Protein AF-A0A6I2FNX9-F1 (afdb_monomer_lite)

Structure (mmCIF, N/CA/C/O backbone):
data_AF-A0A6I2FNX9-F1
#
_entry.id   AF-A0A6I2FNX9-F1
#
loop_
_atom_site.group_PDB
_atom_site.id
_atom_site.type_symbol
_atom_site.label_atom_id
_atom_site.label_alt_id
_atom_site.label_comp_id
_atom_site.label_asym_id
_atom_site.label_entity_id
_atom_site.label_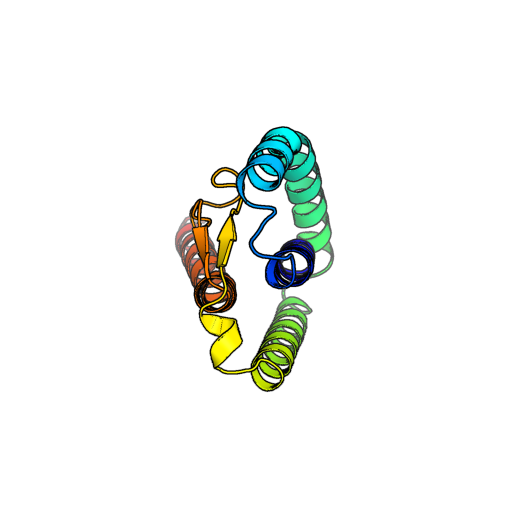seq_id
_atom_site.pdbx_PDB_ins_code
_atom_site.Cartn_x
_atom_site.Cartn_y
_atom_site.Cartn_z
_atom_site.occupancy
_atom_site.B_iso_or_equiv
_atom_site.auth_seq_id
_atom_site.auth_comp_id
_atom_site.auth_asym_id
_atom_site.auth_atom_id
_atom_site.pdbx_PDB_model_num
ATOM 1 N N . MET A 1 1 ? -5.581 3.331 7.811 1.00 46.69 1 MET A N 1
ATOM 2 C CA . MET A 1 1 ? -4.333 3.583 7.057 1.00 46.69 1 MET A CA 1
ATOM 3 C C . MET A 1 1 ? -4.319 2.606 5.899 1.00 46.69 1 MET A C 1
ATOM 5 O O . MET A 1 1 ? -4.564 1.453 6.183 1.00 46.69 1 MET A O 1
ATOM 9 N N . LEU A 1 2 ? -4.242 3.076 4.646 1.00 46.84 2 LEU A N 1
ATOM 10 C CA . LEU A 1 2 ? -4.139 2.282 3.393 1.00 46.84 2 LEU A CA 1
ATOM 11 C C . LEU A 1 2 ? -4.268 3.195 2.154 1.00 46.84 2 LEU A C 1
ATOM 13 O O . LEU A 1 2 ? -3.865 2.823 1.061 1.00 46.84 2 LEU A O 1
ATOM 17 N N . THR A 1 3 ? -4.823 4.404 2.302 1.00 43.31 3 THR A N 1
ATOM 18 C CA . THR A 1 3 ? -5.082 5.286 1.153 1.00 43.31 3 THR A CA 1
ATOM 19 C C . THR A 1 3 ? -3.814 5.844 0.480 1.00 43.31 3 THR A C 1
ATOM 21 O O . THR A 1 3 ? -3.796 5.835 -0.745 1.00 43.31 3 THR A O 1
ATOM 24 N N . PRO A 1 4 ? -2.740 6.253 1.196 1.00 46.16 4 PRO A N 1
ATOM 25 C CA . PRO A 1 4 ? -1.495 6.663 0.533 1.00 46.16 4 PRO A CA 1
ATOM 26 C C . PRO A 1 4 ? -0.781 5.471 -0.118 1.00 46.16 4 PRO A C 1
ATOM 28 O O . PRO A 1 4 ? -0.370 5.549 -1.270 1.00 46.16 4 PRO A O 1
ATOM 31 N N . GLY A 1 5 ? -0.719 4.334 0.588 1.00 50.69 5 GLY A N 1
ATOM 32 C CA . GLY A 1 5 ? -0.058 3.117 0.111 1.00 50.69 5 GLY A CA 1
ATOM 33 C C . GLY A 1 5 ? -0.684 2.554 -1.163 1.00 50.69 5 GLY A C 1
ATOM 34 O O . GLY A 1 5 ? 0.037 2.237 -2.093 1.00 50.69 5 GLY A O 1
ATOM 35 N N . LEU A 1 6 ? -2.017 2.502 -1.266 1.00 53.34 6 LEU A N 1
ATOM 36 C CA . LEU A 1 6 ? -2.695 2.002 -2.471 1.00 53.34 6 LEU A CA 1
ATOM 37 C C . LEU A 1 6 ? -2.504 2.896 -3.701 1.00 53.34 6 LEU A C 1
ATOM 39 O O . LEU A 1 6 ? -2.441 2.390 -4.820 1.00 53.34 6 LEU A O 1
ATOM 43 N N . ILE A 1 7 ? -2.427 4.214 -3.497 1.00 55.91 7 ILE A N 1
ATOM 44 C CA . ILE A 1 7 ? -2.135 5.164 -4.575 1.00 55.91 7 ILE A CA 1
ATOM 45 C C . ILE A 1 7 ? -0.698 4.956 -5.056 1.00 55.91 7 ILE A C 1
ATOM 47 O O . ILE A 1 7 ? -0.477 4.874 -6.260 1.00 55.91 7 ILE A O 1
ATOM 51 N N . LEU A 1 8 ? 0.249 4.763 -4.133 1.00 58.03 8 LEU A N 1
ATOM 52 C CA . LEU A 1 8 ? 1.631 4.410 -4.462 1.00 58.03 8 LEU A CA 1
ATOM 53 C C . LEU A 1 8 ? 1.703 3.047 -5.167 1.00 58.03 8 LEU A C 1
ATOM 55 O O . LEU A 1 8 ? 2.345 2.954 -6.202 1.00 58.03 8 LEU A O 1
ATOM 59 N N . LEU A 1 9 ? 0.979 2.020 -4.703 1.00 56.62 9 LEU A N 1
ATOM 60 C CA . LEU A 1 9 ? 0.893 0.711 -5.368 1.00 56.62 9 LEU A CA 1
ATOM 61 C C . LEU A 1 9 ? 0.416 0.825 -6.821 1.00 56.62 9 LEU A C 1
ATOM 63 O O . LEU A 1 9 ? 0.992 0.185 -7.692 1.00 56.62 9 LEU A O 1
ATOM 67 N N . ARG A 1 10 ? -0.621 1.628 -7.088 1.00 58.91 10 ARG A N 1
ATOM 68 C CA . ARG A 1 10 ? -1.158 1.812 -8.447 1.00 58.91 10 ARG A CA 1
ATOM 69 C C . ARG A 1 10 ? -0.262 2.672 -9.328 1.00 58.91 10 ARG A C 1
ATOM 71 O O . ARG A 1 10 ? -0.067 2.336 -10.487 1.00 58.91 10 ARG A O 1
ATOM 78 N N . LEU A 1 11 ? 0.289 3.761 -8.793 1.00 59.06 11 LEU A N 1
ATOM 79 C CA . LEU A 1 11 ? 1.214 4.622 -9.535 1.00 59.06 11 LEU A CA 1
ATOM 80 C C . LEU A 1 11 ? 2.491 3.867 -9.906 1.00 59.06 11 LEU A C 1
ATOM 82 O O . LEU A 1 11 ? 2.977 3.992 -11.022 1.00 59.06 11 LEU A O 1
ATOM 86 N N . PHE A 1 12 ? 3.008 3.055 -8.987 1.00 57.12 12 PHE A N 1
ATOM 87 C CA . PHE A 1 12 ? 4.256 2.325 -9.167 1.00 57.12 12 PHE A CA 1
ATOM 88 C C . PHE A 1 12 ? 4.088 0.976 -9.877 1.00 57.12 12 PHE A C 1
ATOM 90 O O . PHE A 1 12 ? 4.984 0.572 -10.609 1.00 57.12 12 PHE A O 1
ATOM 97 N N . GLY A 1 13 ? 2.939 0.306 -9.741 1.00 55.53 13 GLY A N 1
ATOM 98 C CA . GLY A 1 13 ? 2.668 -0.980 -10.398 1.00 55.53 13 GLY A CA 1
ATOM 99 C C . GLY A 1 13 ? 2.553 -0.900 -11.926 1.00 55.53 13 GLY A C 1
ATOM 100 O O . GLY A 1 13 ? 2.710 -1.912 -12.603 1.00 55.53 13 GLY A O 1
ATOM 101 N N . HIS A 1 14 ? 2.328 0.297 -12.481 1.00 56.81 14 HIS A N 1
ATOM 102 C CA . HIS A 1 14 ? 2.187 0.509 -13.926 1.00 56.81 14 HIS A CA 1
ATOM 103 C C . HIS A 1 14 ? 3.365 1.249 -14.582 1.00 56.81 14 HIS A C 1
ATOM 105 O O . HIS A 1 14 ? 3.344 1.449 -15.797 1.00 56.81 14 HIS A O 1
ATOM 111 N N . LEU A 1 15 ? 4.412 1.626 -13.839 1.00 56.09 15 LEU A N 1
ATOM 112 C CA . LEU A 1 15 ? 5.587 2.264 -14.442 1.00 56.09 15 LEU A CA 1
ATOM 113 C C . LEU A 1 15 ? 6.405 1.257 -15.278 1.00 56.09 15 LEU A C 1
ATOM 115 O O . LEU A 1 15 ? 6.522 0.085 -14.910 1.00 56.09 15 LEU A O 1
ATOM 119 N N . PRO A 1 16 ? 6.975 1.681 -16.422 1.00 54.84 16 PRO A N 1
ATOM 120 C CA . PRO A 1 16 ? 7.728 0.795 -17.302 1.00 54.84 16 PRO A CA 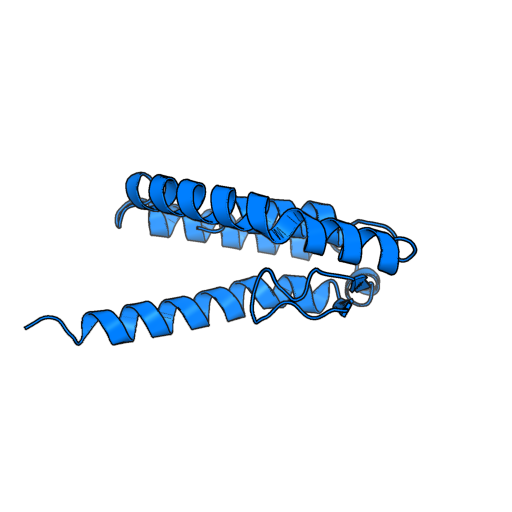1
ATOM 121 C C . PRO A 1 16 ? 9.019 0.285 -16.641 1.00 54.84 16 PRO A C 1
ATOM 123 O O . PRO A 1 16 ? 9.708 1.012 -15.922 1.00 54.84 16 PRO A O 1
ATOM 126 N N . ALA A 1 17 ? 9.381 -0.965 -16.952 1.00 54.25 17 ALA A N 1
ATOM 127 C CA . ALA A 1 17 ? 10.503 -1.711 -16.365 1.00 54.25 17 ALA A CA 1
ATOM 128 C C . ALA A 1 17 ? 11.889 -1.025 -16.494 1.00 54.25 17 ALA A C 1
ATOM 130 O O . ALA A 1 17 ? 12.834 -1.406 -15.806 1.00 54.25 17 ALA A O 1
ATOM 131 N N . GLY A 1 18 ? 12.014 0.009 -17.338 1.00 50.31 18 GLY A N 1
ATOM 132 C CA . GLY A 1 18 ? 13.247 0.770 -17.577 1.00 50.31 18 GLY A CA 1
ATOM 133 C C . GLY A 1 18 ? 13.575 1.862 -16.548 1.00 50.31 18 GLY A C 1
ATOM 134 O O . GLY A 1 18 ? 14.700 2.351 -16.531 1.00 50.31 18 GLY A O 1
ATOM 135 N N . ALA A 1 19 ? 12.658 2.228 -15.645 1.00 53.16 19 ALA A N 1
ATOM 136 C CA . ALA A 1 19 ? 12.887 3.307 -14.668 1.00 53.16 19 ALA A CA 1
ATOM 137 C C . ALA A 1 19 ? 13.706 2.876 -13.424 1.00 53.16 19 ALA A C 1
ATOM 139 O O . ALA A 1 19 ? 13.821 3.623 -12.455 1.00 53.16 19 ALA A O 1
ATOM 140 N N . GLY A 1 20 ? 14.277 1.666 -13.426 1.00 61.34 20 GLY A N 1
ATOM 141 C CA . GLY A 1 20 ? 14.680 0.929 -12.225 1.00 61.34 20 GLY A CA 1
ATOM 142 C C . GLY A 1 20 ? 15.605 1.654 -11.238 1.00 61.34 20 GLY A C 1
ATOM 143 O O . GLY A 1 20 ? 15.290 1.693 -10.059 1.00 61.34 20 GLY A O 1
ATOM 144 N N . ARG A 1 21 ? 16.740 2.234 -11.648 1.00 57.12 21 ARG A N 1
ATOM 145 C CA . ARG A 1 21 ? 17.728 2.758 -10.668 1.00 57.12 21 ARG A CA 1
ATOM 146 C C . ARG A 1 21 ? 17.532 4.223 -10.284 1.00 57.12 21 ARG A C 1
ATOM 148 O O . ARG A 1 21 ? 17.636 4.567 -9.110 1.00 57.12 21 ARG A O 1
ATOM 155 N N . ALA A 1 22 ? 17.243 5.084 -11.258 1.00 57.69 22 ALA A N 1
ATOM 156 C CA . ALA A 1 22 ? 17.021 6.506 -10.998 1.00 57.69 22 ALA A CA 1
ATOM 157 C C . ALA A 1 22 ? 15.759 6.722 -10.147 1.00 57.69 22 ALA A C 1
ATOM 159 O O . ALA A 1 22 ? 15.773 7.534 -9.224 1.00 57.69 22 ALA A O 1
ATOM 160 N N . ASN A 1 23 ? 14.708 5.930 -10.393 1.00 64.19 23 ASN A N 1
ATOM 161 C CA . ASN A 1 23 ? 13.468 6.002 -9.631 1.00 64.19 23 ASN A CA 1
ATOM 162 C C . ASN A 1 23 ? 13.662 5.551 -8.177 1.00 64.19 23 ASN A C 1
ATOM 164 O O . ASN A 1 23 ? 13.253 6.259 -7.267 1.00 64.19 23 ASN A O 1
ATOM 168 N N . SER A 1 24 ? 14.340 4.425 -7.918 1.00 66.38 24 SER A N 1
ATOM 169 C CA . SER A 1 24 ? 14.538 3.963 -6.535 1.00 66.38 24 SER A CA 1
ATOM 170 C C . SER A 1 24 ? 15.433 4.903 -5.721 1.00 66.38 24 SER A C 1
ATOM 172 O O . SER A 1 24 ? 15.150 5.145 -4.549 1.00 66.38 24 SER A O 1
ATOM 174 N N . SER A 1 25 ? 16.474 5.480 -6.333 1.00 70.56 25 SER A N 1
ATOM 175 C CA . SER A 1 25 ? 17.333 6.479 -5.684 1.00 70.56 25 SER A CA 1
ATOM 176 C C . SER A 1 25 ? 16.562 7.758 -5.349 1.00 70.56 25 SER A C 1
ATOM 178 O O . SER A 1 25 ? 16.611 8.227 -4.212 1.00 70.56 25 SER A O 1
ATOM 180 N N . LEU A 1 26 ? 15.772 8.275 -6.297 1.00 70.81 26 LEU A N 1
ATOM 181 C CA . LEU A 1 26 ? 14.916 9.443 -6.082 1.00 70.81 26 LEU A CA 1
ATOM 182 C C . LEU A 1 26 ? 13.876 9.190 -4.981 1.00 70.81 26 LEU A C 1
ATOM 184 O O . LEU A 1 26 ? 13.703 10.014 -4.083 1.00 70.81 26 LEU A O 1
ATOM 188 N N . LEU A 1 27 ? 13.231 8.022 -4.999 1.00 72.06 27 LEU A N 1
ATOM 189 C CA . LEU A 1 27 ? 12.262 7.631 -3.976 1.00 72.06 27 LEU A CA 1
ATOM 190 C C . LEU A 1 27 ? 12.926 7.505 -2.599 1.00 72.06 27 LEU A C 1
ATOM 192 O O . LEU A 1 27 ? 12.424 8.055 -1.618 1.00 72.06 27 LEU A O 1
ATOM 196 N N . ASN A 1 28 ? 14.111 6.897 -2.522 1.00 74.62 28 ASN A N 1
ATOM 197 C CA . ASN A 1 28 ? 14.896 6.855 -1.289 1.00 74.62 28 ASN A CA 1
ATOM 198 C C . ASN A 1 28 ? 15.317 8.259 -0.812 1.00 74.62 28 ASN A C 1
ATOM 200 O O . ASN A 1 28 ? 15.290 8.516 0.393 1.00 74.62 28 ASN A O 1
ATOM 204 N N . ALA A 1 29 ? 15.649 9.192 -1.707 1.00 79.12 29 ALA A N 1
ATOM 205 C CA . ALA A 1 29 ? 15.939 10.581 -1.335 1.00 79.12 29 ALA A CA 1
ATOM 206 C C . ALA A 1 29 ? 14.703 11.286 -0.745 1.00 79.12 29 ALA A C 1
ATOM 208 O O . ALA A 1 29 ? 14.819 12.091 0.180 1.00 79.12 29 ALA A O 1
ATOM 209 N N . SER A 1 30 ? 13.506 10.907 -1.196 1.00 75.25 30 SER A N 1
ATOM 210 C CA . SER A 1 30 ? 12.232 11.377 -0.643 1.00 75.25 30 SER A CA 1
ATOM 211 C C . SER A 1 30 ? 11.753 10.630 0.616 1.00 75.25 30 SER A C 1
ATOM 213 O O . 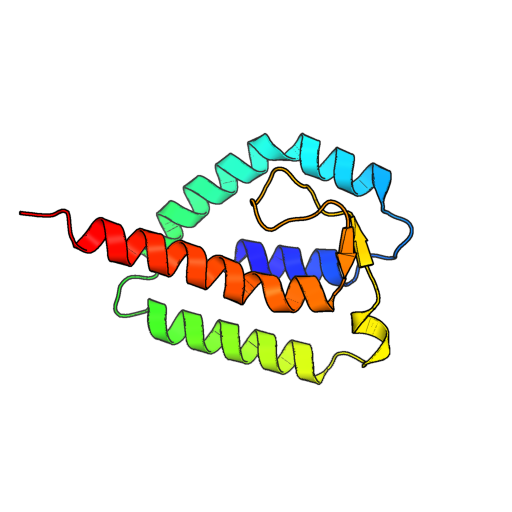SER A 1 30 ? 10.616 10.821 1.037 1.00 75.25 30 SER A O 1
ATOM 215 N N . THR A 1 31 ? 12.607 9.839 1.281 1.00 79.88 31 THR A N 1
ATOM 216 C CA . THR A 1 31 ? 12.231 9.136 2.529 1.00 79.88 31 THR A CA 1
ATOM 217 C C . THR A 1 31 ? 11.793 10.103 3.629 1.00 79.88 31 THR A C 1
ATOM 219 O O . THR A 1 31 ? 10.726 9.932 4.199 1.00 79.88 31 THR A O 1
ATOM 222 N N . ARG A 1 32 ? 12.547 11.181 3.886 1.00 80.94 32 ARG A N 1
ATOM 223 C CA . ARG A 1 32 ? 12.165 12.166 4.917 1.00 80.94 32 ARG A CA 1
ATOM 224 C C . ARG A 1 32 ? 10.798 12.819 4.669 1.00 80.94 32 ARG A C 1
ATOM 226 O O . ARG A 1 32 ? 9.986 12.833 5.593 1.00 80.94 32 ARG A O 1
ATOM 233 N N . PRO A 1 33 ? 10.502 13.367 3.473 1.00 80.56 33 PRO A N 1
ATOM 234 C CA . PRO A 1 33 ? 9.169 13.905 3.218 1.00 80.56 33 PRO A CA 1
ATOM 235 C C . PRO A 1 33 ? 8.087 12.818 3.252 1.00 80.56 33 PRO A C 1
ATOM 237 O O . PRO A 1 33 ? 6.988 13.086 3.738 1.00 80.56 33 PRO A O 1
ATOM 240 N N . PHE A 1 34 ? 8.391 11.591 2.814 1.00 78.38 34 PHE A N 1
ATOM 241 C CA . PHE A 1 34 ? 7.483 10.454 2.960 1.00 78.38 34 PHE A CA 1
ATOM 242 C C . PHE A 1 34 ? 7.150 10.175 4.431 1.00 78.38 34 PHE A C 1
ATOM 244 O O . PHE A 1 34 ? 5.971 10.088 4.760 1.00 78.38 34 PHE A O 1
ATOM 251 N N . ASP A 1 35 ? 8.141 10.119 5.324 1.00 81.38 35 ASP A N 1
ATOM 252 C CA . ASP A 1 35 ? 7.940 9.849 6.753 1.00 81.38 35 ASP A CA 1
ATOM 253 C C . ASP A 1 35 ? 7.029 10.894 7.405 1.00 81.38 35 ASP A C 1
ATOM 255 O O . ASP A 1 35 ? 6.110 10.551 8.151 1.00 81.38 35 ASP A O 1
ATOM 259 N N . VAL A 1 36 ? 7.227 12.174 7.070 1.00 82.31 36 VAL A N 1
ATOM 260 C CA . VAL A 1 36 ? 6.390 13.285 7.550 1.00 82.31 36 VAL A CA 1
ATOM 261 C C . VAL A 1 36 ? 4.943 13.111 7.089 1.00 82.31 36 VAL A C 1
ATOM 263 O O . VAL A 1 36 ? 4.018 13.130 7.907 1.00 82.31 36 VAL A O 1
ATOM 266 N N . LEU A 1 37 ? 4.727 12.905 5.787 1.00 78.75 37 LEU A N 1
ATOM 267 C CA . LEU A 1 37 ? 3.389 12.704 5.226 1.00 78.75 37 LEU A CA 1
ATOM 268 C C . LEU A 1 37 ? 2.723 11.446 5.789 1.00 78.75 37 LEU A C 1
ATOM 270 O O . LEU A 1 37 ? 1.534 11.467 6.116 1.00 78.75 37 LEU A O 1
ATOM 274 N N . ASN A 1 38 ? 3.484 10.365 5.940 1.00 79.00 38 ASN A N 1
ATOM 275 C CA . ASN A 1 38 ? 3.005 9.106 6.482 1.00 79.00 38 ASN A CA 1
ATOM 276 C C . ASN A 1 38 ? 2.604 9.256 7.955 1.00 79.00 38 ASN A C 1
ATOM 278 O O . ASN A 1 38 ? 1.536 8.785 8.347 1.00 79.00 38 ASN A O 1
ATOM 282 N N . PHE A 1 39 ? 3.391 9.978 8.755 1.00 81.88 39 PHE A N 1
ATOM 283 C CA . PHE A 1 39 ? 3.090 10.252 10.158 1.00 81.88 39 PHE A CA 1
ATOM 284 C C . PHE A 1 39 ? 1.821 11.096 10.319 1.00 81.88 39 PHE A C 1
ATOM 286 O O . PHE A 1 39 ? 0.860 10.665 10.966 1.00 81.88 39 PHE A O 1
ATOM 293 N N . TYR A 1 40 ? 1.770 12.281 9.702 1.00 84.88 40 TYR A N 1
ATOM 294 C CA . TYR A 1 40 ? 0.616 13.178 9.836 1.00 84.88 40 TYR A CA 1
ATOM 295 C C . TYR A 1 40 ? -0.643 12.592 9.195 1.00 84.88 40 TYR A C 1
ATOM 297 O O . TYR A 1 40 ? -1.727 12.665 9.782 1.00 84.88 40 TYR A O 1
ATOM 305 N N . GLY A 1 41 ? -0.504 11.952 8.032 1.00 79.19 41 GLY A N 1
ATOM 306 C CA . GLY A 1 41 ? -1.594 11.260 7.353 1.00 79.19 41 GLY A CA 1
ATOM 307 C C . GLY A 1 41 ? -2.161 10.123 8.199 1.00 79.19 41 GLY A C 1
ATOM 308 O O . GLY A 1 41 ? -3.380 9.996 8.321 1.00 79.19 41 GLY A O 1
ATOM 309 N N . SER A 1 42 ? -1.300 9.338 8.849 1.00 77.69 42 SER A N 1
ATOM 310 C CA . SER A 1 42 ? -1.722 8.277 9.768 1.00 77.69 42 SER A CA 1
ATOM 311 C C . SER A 1 42 ? -2.425 8.831 11.001 1.00 77.69 42 SER A C 1
ATOM 313 O O . SER A 1 42 ? -3.500 8.345 11.358 1.00 77.69 42 SER A O 1
ATOM 315 N N . ARG A 1 43 ? -1.887 9.897 11.604 1.00 84.44 43 ARG A N 1
ATOM 316 C CA . ARG A 1 43 ? -2.496 10.561 12.764 1.00 84.44 43 ARG A CA 1
ATOM 317 C C . ARG A 1 43 ? -3.886 11.107 12.440 1.00 84.44 43 ARG A C 1
ATOM 319 O O . ARG A 1 43 ? -4.821 10.907 13.212 1.00 84.44 43 ARG A O 1
ATOM 326 N N . LEU A 1 44 ? -4.052 11.759 11.289 1.00 84.56 44 LEU A N 1
ATOM 327 C CA . LEU A 1 44 ? -5.356 12.253 10.844 1.00 84.56 44 LEU A CA 1
ATOM 328 C C . LEU A 1 44 ? -6.311 11.098 10.514 1.00 84.56 44 LEU A C 1
ATOM 330 O O . LEU A 1 44 ? -7.469 11.106 10.936 1.00 84.56 44 LEU A O 1
ATOM 334 N N . ALA A 1 45 ? -5.828 10.075 9.806 1.00 81.56 45 ALA A N 1
ATOM 335 C CA . ALA A 1 45 ? -6.625 8.908 9.449 1.00 81.56 45 ALA A CA 1
ATOM 336 C C . ALA A 1 45 ? -7.137 8.158 10.684 1.00 81.56 45 ALA A C 1
ATOM 338 O O . ALA A 1 45 ? -8.281 7.716 10.669 1.00 81.56 45 ALA A O 1
ATOM 339 N N . ALA A 1 46 ? -6.344 8.052 11.752 1.00 82.25 46 ALA A N 1
ATOM 340 C CA . ALA A 1 46 ? -6.774 7.451 13.014 1.00 82.25 46 ALA A CA 1
ATOM 341 C C . ALA A 1 46 ? -7.937 8.224 13.666 1.00 82.25 46 ALA A C 1
ATOM 343 O O . ALA A 1 46 ? -8.847 7.613 14.224 1.00 82.25 46 ALA A O 1
ATOM 344 N N . ARG A 1 47 ? -7.970 9.559 13.532 1.00 84.88 47 ARG A N 1
ATOM 345 C CA . ARG A 1 47 ? -9.088 10.387 14.028 1.00 84.88 47 ARG A CA 1
ATOM 346 C C . ARG A 1 47 ? -10.365 10.208 13.204 1.00 84.88 47 ARG A C 1
ATOM 348 O O . ARG A 1 47 ? -11.462 10.250 13.754 1.00 84.88 47 ARG A O 1
ATOM 355 N N . VAL A 1 48 ? -10.234 10.010 11.892 1.00 85.75 48 VAL A N 1
ATOM 356 C CA . VAL A 1 48 ? -11.379 9.886 10.971 1.00 85.75 48 VAL A CA 1
ATOM 357 C C . VAL A 1 48 ? -11.937 8.464 10.936 1.00 85.75 48 VAL A C 1
ATOM 359 O O . VAL A 1 48 ? -13.155 8.271 10.985 1.00 85.75 48 VAL A O 1
ATOM 362 N N . PHE A 1 49 ? -11.062 7.464 10.838 1.00 84.44 49 PHE A N 1
ATOM 363 C CA . PHE A 1 49 ? -11.403 6.046 10.753 1.00 84.44 49 PHE A CA 1
ATOM 364 C C . PHE A 1 49 ? -11.336 5.404 12.137 1.00 84.44 49 PHE A C 1
ATOM 366 O O . PHE A 1 49 ? -10.488 4.564 12.417 1.00 84.44 49 PHE A O 1
ATOM 373 N N . ASN A 1 50 ? -12.259 5.805 13.008 1.00 80.31 50 ASN A N 1
ATOM 374 C CA . ASN A 1 50 ? -12.461 5.150 14.298 1.00 80.31 50 ASN A CA 1
ATOM 375 C C . ASN A 1 50 ? -13.075 3.741 14.135 1.00 80.31 50 ASN A C 1
ATOM 377 O O . ASN A 1 50 ? -13.414 3.315 13.024 1.00 80.31 50 ASN A O 1
ATOM 381 N N . ARG A 1 51 ? -13.298 3.039 15.257 1.00 80.00 51 ARG A N 1
ATOM 382 C CA . ARG A 1 51 ? -13.857 1.672 15.295 1.00 80.00 51 ARG A CA 1
ATOM 383 C C . ARG A 1 51 ? -15.133 1.470 14.467 1.00 80.00 51 ARG A C 1
ATOM 385 O O . ARG A 1 51 ? -15.354 0.384 13.955 1.00 80.00 51 ARG A O 1
ATOM 392 N N . ARG A 1 52 ? -15.957 2.512 14.298 1.00 84.81 52 ARG A N 1
ATOM 393 C CA . ARG A 1 52 ? -17.224 2.431 13.550 1.00 84.81 52 ARG A CA 1
ATOM 394 C C . ARG A 1 52 ? -17.030 2.507 12.035 1.00 84.81 52 ARG A C 1
ATOM 396 O O . ARG A 1 52 ? -17.865 2.019 11.288 1.00 84.81 52 ARG A O 1
ATOM 403 N N . ARG A 1 53 ? -15.960 3.161 11.571 1.00 88.12 53 ARG A N 1
ATOM 404 C CA . ARG A 1 53 ? -15.714 3.434 10.142 1.00 88.12 53 ARG A CA 1
ATOM 405 C C . ARG A 1 53 ? -14.610 2.568 9.542 1.00 88.12 53 ARG A C 1
ATOM 407 O O . ARG A 1 53 ? -14.542 2.452 8.320 1.00 88.12 53 ARG A O 1
ATOM 414 N N . MET A 1 54 ? -13.745 1.984 10.374 1.00 88.50 54 MET A N 1
ATOM 415 C CA . MET A 1 54 ? -12.592 1.219 9.899 1.00 88.50 54 MET A CA 1
ATOM 416 C C . MET A 1 54 ? -12.998 -0.049 9.133 1.00 88.50 54 MET A C 1
ATOM 418 O O . MET A 1 54 ? -12.428 -0.294 8.075 1.00 88.50 54 MET A O 1
ATOM 422 N N . GLY A 1 55 ? -14.018 -0.787 9.595 1.00 90.38 55 GLY A N 1
ATOM 423 C CA . GLY A 1 55 ? -14.527 -1.981 8.899 1.00 90.38 55 GLY A CA 1
ATOM 424 C C . GLY A 1 55 ? -14.967 -1.670 7.467 1.00 90.38 55 GLY A C 1
ATOM 425 O O . GLY A 1 55 ? -14.355 -2.135 6.513 1.00 90.38 55 GLY A O 1
ATOM 426 N N . ALA A 1 56 ? -15.899 -0.726 7.304 1.00 91.06 56 ALA A N 1
ATOM 427 C CA . ALA A 1 56 ? -16.366 -0.308 5.980 1.00 91.06 56 ALA A CA 1
ATOM 428 C C . ALA A 1 56 ? -15.250 0.266 5.081 1.00 91.06 56 ALA A C 1
ATOM 430 O O . ALA A 1 56 ? -15.326 0.187 3.854 1.00 91.06 56 ALA A O 1
ATOM 431 N N . LYS A 1 57 ? -14.208 0.884 5.659 1.00 89.44 57 LYS A N 1
ATOM 432 C CA . LYS A 1 57 ? -13.033 1.327 4.893 1.00 89.44 57 LYS A CA 1
ATOM 433 C C . LYS A 1 57 ? -12.207 0.135 4.403 1.00 89.44 57 LYS A C 1
ATOM 435 O O . LYS A 1 57 ? -11.749 0.185 3.262 1.00 89.44 57 LYS A O 1
ATOM 440 N N . MET A 1 58 ? -12.029 -0.893 5.232 1.00 88.81 58 MET A N 1
ATOM 441 C CA . MET A 1 58 ? -11.335 -2.130 4.866 1.00 88.81 58 MET A CA 1
ATOM 442 C C . MET A 1 58 ? -12.067 -2.850 3.732 1.00 88.81 58 MET A C 1
ATOM 444 O O . MET A 1 58 ? -11.450 -3.129 2.708 1.00 88.81 58 MET A O 1
ATOM 448 N N . ASP A 1 59 ? -13.386 -3.021 3.837 1.00 91.88 59 ASP A N 1
ATOM 449 C CA . ASP A 1 59 ? -14.193 -3.692 2.807 1.00 91.88 59 ASP A CA 1
ATOM 450 C C . ASP A 1 59 ? -14.072 -2.999 1.447 1.00 91.88 59 ASP A C 1
ATOM 452 O O . ASP A 1 59 ? -13.873 -3.637 0.413 1.00 91.88 59 ASP A O 1
ATOM 456 N N . ARG A 1 60 ? -14.097 -1.659 1.432 1.00 90.12 60 ARG A N 1
ATOM 457 C CA . ARG A 1 60 ? -13.891 -0.883 0.197 1.00 90.12 60 ARG A CA 1
ATOM 458 C C . ARG A 1 60 ? -12.502 -1.079 -0.397 1.00 90.12 60 ARG A C 1
ATOM 460 O O . ARG A 1 60 ? -12.367 -1.079 -1.621 1.00 90.12 60 ARG A O 1
ATOM 467 N N . VAL A 1 61 ? -11.476 -1.196 0.445 1.00 86.50 61 VAL A N 1
ATOM 468 C CA . VAL A 1 61 ? -10.105 -1.465 -0.002 1.00 86.50 61 VAL A CA 1
ATOM 469 C C . VAL A 1 61 ? -10.009 -2.866 -0.595 1.00 86.50 61 VAL A C 1
ATOM 471 O O . VAL A 1 61 ? -9.524 -2.989 -1.717 1.00 86.50 61 VAL A O 1
ATOM 474 N N . ILE A 1 62 ? -10.531 -3.884 0.092 1.00 89.00 62 ILE A N 1
ATOM 475 C CA . ILE A 1 62 ? -10.566 -5.270 -0.396 1.00 89.00 62 ILE A CA 1
ATOM 476 C C . ILE A 1 62 ? -11.286 -5.331 -1.744 1.00 89.00 62 ILE A C 1
ATOM 478 O O . ILE A 1 62 ? -10.715 -5.808 -2.721 1.00 89.00 62 ILE A O 1
ATOM 482 N N . ALA A 1 63 ? -12.478 -4.740 -1.843 1.00 89.31 63 ALA A N 1
ATOM 483 C CA . ALA A 1 63 ? -13.239 -4.710 -3.088 1.00 89.31 63 ALA A CA 1
ATOM 484 C C . ALA A 1 63 ? -12.488 -3.975 -4.213 1.00 89.31 63 ALA A C 1
ATOM 486 O O . ALA A 1 63 ? -12.541 -4.373 -5.375 1.00 89.31 63 ALA A O 1
ATOM 487 N N . SER A 1 64 ? -11.767 -2.895 -3.895 1.00 85.56 64 SER A N 1
ATOM 488 C CA . SER A 1 64 ? -10.939 -2.183 -4.875 1.00 85.56 64 SER A CA 1
ATOM 489 C C . SER A 1 64 ? -9.742 -3.010 -5.346 1.00 85.56 64 SER A C 1
ATOM 491 O O . SER A 1 64 ? -9.398 -2.936 -6.526 1.00 85.56 64 SER A O 1
ATOM 493 N N . LEU A 1 65 ? -9.107 -3.770 -4.451 1.00 85.56 65 LEU A N 1
ATOM 494 C CA . LEU A 1 65 ? -8.004 -4.673 -4.781 1.00 85.56 65 LEU A CA 1
ATOM 495 C C . LEU A 1 65 ? -8.491 -5.845 -5.632 1.00 85.56 65 LEU A C 1
ATOM 497 O O . LEU A 1 65 ? -7.893 -6.109 -6.665 1.00 85.56 65 LEU A O 1
ATOM 501 N N . GLN A 1 66 ? -9.613 -6.470 -5.271 1.00 89.25 66 GLN A N 1
ATOM 502 C CA . GLN A 1 66 ? -10.232 -7.549 -6.049 1.00 89.25 66 GLN A CA 1
ATOM 503 C C . GLN A 1 66 ? -10.615 -7.086 -7.459 1.00 89.25 66 GLN A C 1
ATOM 505 O O . GLN A 1 66 ? -10.290 -7.756 -8.434 1.00 89.25 66 GLN A O 1
ATOM 510 N N . ARG A 1 67 ? -11.234 -5.902 -7.590 1.00 88.75 67 ARG A N 1
ATOM 511 C CA . ARG A 1 67 ? -11.536 -5.315 -8.908 1.00 88.75 67 ARG A CA 1
ATOM 512 C C . ARG A 1 67 ? -10.277 -5.037 -9.725 1.00 88.75 67 ARG A C 1
ATOM 514 O O . ARG A 1 67 ? -10.291 -5.235 -10.932 1.00 88.75 67 ARG A O 1
ATOM 521 N N . SER A 1 68 ? -9.214 -4.559 -9.081 1.00 84.44 68 SER A N 1
ATOM 522 C CA . SER A 1 68 ? -7.920 -4.338 -9.736 1.00 84.44 68 SER A CA 1
ATOM 523 C C . SER A 1 68 ? -7.340 -5.659 -10.239 1.00 84.44 68 SER A C 1
ATOM 525 O O . SER A 1 68 ? -7.038 -5.782 -11.417 1.00 84.44 68 SER A O 1
ATOM 527 N N . LEU A 1 69 ? -7.303 -6.672 -9.369 1.00 86.69 69 LEU A N 1
ATOM 528 C CA . LEU A 1 69 ? -6.796 -8.006 -9.670 1.00 86.69 69 LEU A CA 1
ATOM 529 C C . LEU A 1 69 ? -7.549 -8.655 -10.838 1.00 86.69 69 LEU A C 1
ATOM 531 O O . LEU A 1 69 ? -6.926 -9.228 -11.720 1.00 86.69 69 LEU A O 1
ATOM 535 N N . SER A 1 70 ? -8.878 -8.511 -10.883 1.00 89.88 70 SER A N 1
ATOM 536 C CA . SER A 1 70 ? -9.714 -9.068 -11.958 1.00 89.88 70 SER A CA 1
ATOM 537 C C . SER A 1 70 ? -9.485 -8.440 -13.336 1.00 89.88 70 SER A C 1
ATOM 539 O O . SER A 1 70 ? -9.949 -8.982 -14.334 1.00 89.88 70 SER A O 1
ATOM 541 N N . ARG A 1 71 ? -8.827 -7.277 -13.392 1.00 87.62 71 ARG A N 1
ATOM 542 C CA . ARG A 1 71 ? -8.536 -6.550 -14.635 1.00 87.62 71 ARG A CA 1
ATOM 543 C C . ARG A 1 71 ? -7.105 -6.760 -15.122 1.00 87.62 71 ARG A C 1
ATOM 545 O O . ARG A 1 71 ? -6.793 -6.327 -16.224 1.00 87.62 71 ARG A O 1
ATOM 552 N N . GLU A 1 72 ? -6.255 -7.376 -14.308 1.00 84.31 72 GLU A N 1
ATOM 553 C CA . GLU A 1 72 ? -4.844 -7.566 -14.620 1.00 84.31 72 GLU A CA 1
ATOM 554 C C . GLU A 1 72 ? -4.647 -8.821 -15.477 1.00 84.31 72 GLU A C 1
ATOM 556 O O . GLU A 1 72 ? -5.225 -9.872 -15.183 1.00 84.31 72 GLU A O 1
ATOM 561 N N . ALA A 1 73 ? -3.826 -8.742 -16.528 1.00 86.88 73 ALA A N 1
ATOM 562 C CA . ALA A 1 73 ? -3.506 -9.925 -17.315 1.00 86.88 73 ALA A CA 1
ATOM 563 C C . ALA A 1 73 ? -2.521 -10.824 -16.554 1.00 86.88 73 ALA A C 1
ATOM 565 O O . ALA A 1 73 ? -1.627 -10.351 -15.854 1.00 86.88 73 ALA A O 1
ATOM 566 N N . ALA A 1 74 ? -2.627 -12.143 -16.743 1.00 87.06 74 ALA A N 1
ATOM 567 C CA . ALA A 1 74 ? -1.754 -13.098 -16.057 1.00 87.06 74 ALA A CA 1
ATOM 568 C C . ALA A 1 74 ? -0.252 -12.820 -16.296 1.00 87.06 74 ALA A C 1
ATOM 570 O O . ALA A 1 74 ? 0.565 -12.979 -15.390 1.00 87.06 74 ALA A O 1
ATOM 571 N N . ALA A 1 75 ? 0.101 -12.357 -17.499 1.00 84.50 75 ALA A N 1
ATOM 572 C CA . ALA A 1 75 ? 1.470 -12.000 -17.866 1.00 84.50 75 ALA A CA 1
ATOM 573 C C . ALA A 1 75 ? 2.005 -10.772 -17.104 1.00 84.50 75 ALA A C 1
ATOM 575 O O . ALA A 1 75 ? 3.206 -10.686 -16.840 1.00 84.50 75 ALA A O 1
ATOM 576 N N . ASP A 1 76 ? 1.132 -9.846 -16.699 1.00 82.00 76 ASP A N 1
ATOM 577 C CA . ASP A 1 76 ? 1.538 -8.625 -16.004 1.00 82.00 76 ASP A CA 1
ATOM 578 C C . ASP A 1 76 ? 1.997 -8.897 -14.568 1.00 82.00 76 ASP A C 1
ATOM 580 O O . ASP A 1 76 ? 2.827 -8.161 -14.036 1.00 82.00 76 ASP A O 1
ATOM 584 N N . PHE A 1 77 ? 1.558 -10.000 -13.952 1.00 85.94 77 PHE A N 1
ATOM 585 C CA . PHE A 1 77 ? 1.981 -10.370 -12.597 1.00 85.94 77 PHE A CA 1
ATOM 586 C C . PHE A 1 77 ? 3.485 -10.608 -12.460 1.00 85.94 77 PHE A C 1
ATOM 588 O O . PHE A 1 77 ? 4.025 -10.414 -11.368 1.00 85.94 77 PHE A O 1
ATOM 595 N N . ALA A 1 78 ? 4.155 -11.012 -13.544 1.00 85.62 78 ALA A N 1
ATOM 596 C CA . ALA A 1 78 ? 5.600 -11.212 -13.580 1.00 85.62 78 ALA A CA 1
ATOM 597 C C . ALA A 1 78 ? 6.379 -9.905 -13.797 1.00 85.62 78 ALA A C 1
ATOM 599 O O . ALA A 1 78 ? 7.584 -9.861 -13.543 1.00 85.62 78 ALA A O 1
ATOM 600 N N . ARG A 1 79 ? 5.714 -8.826 -14.238 1.00 80.75 79 ARG A N 1
ATOM 601 C CA . ARG A 1 79 ? 6.356 -7.519 -14.406 1.00 80.75 79 ARG A CA 1
ATOM 602 C C . ARG A 1 79 ? 6.786 -7.002 -13.045 1.00 80.75 79 ARG A C 1
ATOM 604 O O . ARG A 1 79 ? 6.041 -7.089 -12.070 1.00 80.75 79 ARG A O 1
ATOM 611 N N . ALA A 1 80 ? 7.990 -6.455 -12.987 1.00 77.06 80 ALA A N 1
ATOM 612 C CA . ALA A 1 80 ? 8.578 -5.983 -11.750 1.00 77.06 80 ALA A CA 1
ATOM 613 C C . ALA A 1 80 ? 9.255 -4.628 -11.919 1.00 77.06 80 ALA A C 1
ATOM 615 O O . ALA A 1 80 ? 9.726 -4.261 -12.998 1.00 77.06 80 ALA A O 1
ATOM 616 N N . MET A 1 81 ? 9.307 -3.897 -10.813 1.00 74.69 81 MET A N 1
ATOM 617 C CA . MET A 1 81 ? 9.909 -2.576 -10.726 1.00 74.69 81 MET A CA 1
ATOM 618 C C . MET A 1 81 ? 10.774 -2.490 -9.471 1.00 74.69 81 MET A C 1
ATOM 620 O O . MET A 1 81 ? 10.591 -3.257 -8.519 1.00 74.69 81 MET A O 1
ATOM 624 N N . ARG A 1 82 ? 11.715 -1.539 -9.461 1.00 74.88 82 ARG A N 1
ATOM 625 C CA . ARG A 1 82 ? 12.436 -1.211 -8.239 1.00 74.88 82 ARG A CA 1
ATOM 626 C C . ARG A 1 82 ? 11.636 -0.329 -7.294 1.00 74.88 82 ARG A C 1
ATOM 628 O O . ARG A 1 82 ? 11.139 0.717 -7.705 1.00 74.88 82 ARG A O 1
ATOM 635 N N . TYR A 1 83 ? 11.587 -0.733 -6.030 1.00 71.25 83 TYR A N 1
ATOM 636 C CA . TYR A 1 83 ? 10.920 -0.014 -4.946 1.00 71.25 83 TYR A CA 1
ATOM 637 C C . TYR A 1 83 ? 11.941 0.526 -3.930 1.00 71.25 83 TYR A C 1
ATOM 639 O O . TYR A 1 83 ? 13.051 -0.005 -3.824 1.00 71.25 83 TYR A O 1
ATOM 647 N N . PRO A 1 84 ? 11.605 1.599 -3.189 1.00 73.56 84 PRO A N 1
ATOM 648 C CA . PRO A 1 84 ? 12.448 2.096 -2.110 1.00 73.56 84 PRO A CA 1
ATOM 649 C C . PRO A 1 84 ? 12.438 1.100 -0.945 1.00 73.56 84 PRO A C 1
ATOM 651 O O . PRO A 1 84 ? 11.400 0.848 -0.343 1.00 73.56 84 PRO A O 1
ATOM 654 N N . SER A 1 85 ? 13.599 0.561 -0.584 1.00 76.81 85 SER A N 1
ATOM 655 C CA . SER A 1 85 ? 13.738 -0.419 0.507 1.00 76.81 85 SER A CA 1
ATOM 656 C C . SER A 1 85 ? 13.639 0.188 1.912 1.00 76.81 85 SER A C 1
ATOM 658 O O . SER A 1 85 ? 13.676 -0.533 2.902 1.00 76.81 85 SER A O 1
ATOM 660 N N . ARG A 1 86 ? 13.551 1.521 2.022 1.00 79.69 86 ARG A N 1
ATOM 661 C CA . ARG A 1 86 ? 13.574 2.236 3.310 1.00 79.69 86 ARG A CA 1
ATOM 662 C C . ARG A 1 86 ? 12.198 2.596 3.857 1.00 79.69 86 ARG A C 1
ATOM 664 O O . ARG A 1 86 ? 12.108 2.990 5.012 1.00 79.69 86 ARG A O 1
ATOM 671 N N . TRP A 1 87 ? 11.161 2.533 3.028 1.00 80.31 87 TRP A N 1
ATOM 672 C CA . TRP A 1 87 ? 9.839 3.055 3.385 1.00 80.31 87 TRP A CA 1
ATOM 673 C C . TRP A 1 87 ? 8.997 2.059 4.178 1.00 80.31 87 TRP A C 1
ATOM 675 O O . TRP A 1 87 ? 8.181 2.471 4.997 1.00 80.31 87 TRP A O 1
ATOM 685 N N . ASP A 1 88 ? 9.188 0.763 3.935 1.00 82.62 88 ASP A N 1
ATOM 686 C CA . ASP A 1 88 ? 8.490 -0.305 4.640 1.00 82.62 88 ASP A CA 1
ATOM 687 C C . ASP A 1 88 ? 9.370 -1.570 4.692 1.00 82.62 88 ASP A C 1
ATOM 689 O O . ASP A 1 88 ? 10.030 -1.877 3.695 1.00 82.62 88 ASP A O 1
ATOM 693 N N . PRO A 1 89 ? 9.393 -2.325 5.808 1.00 84.19 89 PRO A N 1
ATOM 694 C CA . PRO A 1 89 ? 10.192 -3.548 5.934 1.00 84.19 89 PRO A CA 1
ATOM 695 C C . PRO A 1 89 ? 9.891 -4.635 4.893 1.00 84.19 89 PRO A C 1
ATOM 697 O O . PRO A 1 89 ? 10.742 -5.484 4.634 1.00 84.19 89 PRO A O 1
ATOM 700 N N . TYR A 1 90 ? 8.689 -4.638 4.314 1.00 84.56 90 TYR A N 1
ATOM 701 C CA . TYR A 1 90 ? 8.272 -5.600 3.293 1.00 84.56 90 TYR A CA 1
ATOM 702 C C . TYR A 1 90 ? 8.558 -5.123 1.864 1.00 84.56 90 TYR A C 1
ATOM 704 O O . TYR A 1 90 ? 8.284 -5.852 0.908 1.00 84.56 90 TYR A O 1
ATOM 712 N N . PHE A 1 91 ? 9.097 -3.912 1.690 1.00 83.50 91 PHE A N 1
ATOM 713 C CA . PHE A 1 91 ? 9.542 -3.445 0.384 1.00 83.50 91 PHE A CA 1
ATOM 714 C C . PHE A 1 91 ? 10.916 -4.012 0.059 1.00 83.50 91 PHE A C 1
ATOM 716 O O . PHE A 1 91 ? 11.907 -3.783 0.751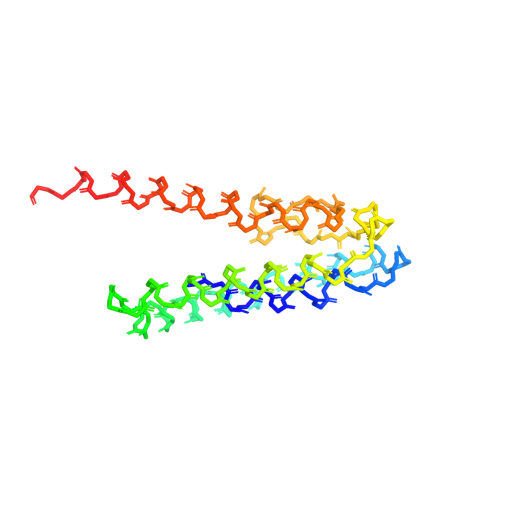 1.00 83.50 91 PHE A O 1
ATOM 723 N N . HIS A 1 92 ? 10.975 -4.729 -1.056 1.00 81.81 92 HIS A N 1
ATOM 724 C CA . HIS A 1 92 ? 12.225 -5.207 -1.621 1.00 81.81 92 HIS A CA 1
ATOM 725 C C . HIS A 1 92 ? 12.676 -4.283 -2.742 1.00 81.81 92 HIS A C 1
ATOM 727 O O . HIS A 1 92 ? 11.860 -3.665 -3.425 1.00 81.81 92 HIS A O 1
ATOM 733 N N . GLU A 1 93 ? 13.989 -4.222 -2.973 1.00 78.81 93 GLU A N 1
ATOM 734 C CA . GLU A 1 93 ? 14.539 -3.414 -4.062 1.00 78.81 93 GLU A CA 1
ATOM 735 C C . GLU A 1 93 ? 13.948 -3.810 -5.418 1.00 78.81 93 GLU A C 1
ATOM 737 O O . GLU A 1 93 ? 13.901 -2.974 -6.306 1.00 78.81 93 GLU A O 1
ATOM 742 N N . TYR A 1 94 ? 13.467 -5.042 -5.581 1.00 80.88 94 TYR A N 1
ATOM 743 C CA . TYR A 1 94 ? 12.754 -5.493 -6.767 1.00 80.88 94 TYR A CA 1
ATOM 744 C C . TYR A 1 94 ? 11.476 -6.217 -6.352 1.00 80.88 94 TYR A C 1
ATOM 746 O O . TYR A 1 94 ? 11.532 -7.202 -5.615 1.00 80.88 94 TYR A O 1
ATOM 754 N N . MET A 1 95 ? 10.323 -5.734 -6.813 1.00 83.44 95 MET A N 1
ATOM 755 C CA . MET A 1 95 ? 9.031 -6.360 -6.533 1.00 83.44 95 MET A CA 1
ATOM 756 C C . MET A 1 95 ? 8.250 -6.555 -7.824 1.00 83.44 95 MET A C 1
ATOM 758 O O . MET A 1 95 ? 8.109 -5.627 -8.622 1.00 83.44 95 ME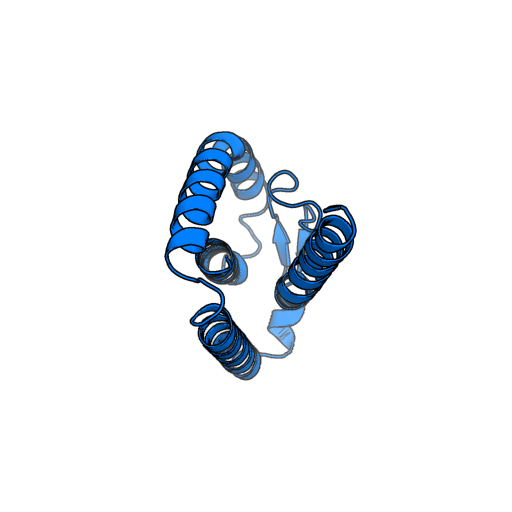T A O 1
ATOM 762 N N . THR A 1 96 ? 7.735 -7.770 -8.008 1.00 87.38 96 THR A N 1
ATOM 763 C CA . THR A 1 96 ? 6.764 -8.086 -9.056 1.00 87.38 96 THR A CA 1
ATOM 764 C C . THR A 1 96 ? 5.396 -7.530 -8.695 1.00 87.38 96 THR A C 1
ATOM 766 O O . THR A 1 96 ? 5.088 -7.341 -7.516 1.00 87.38 96 THR A O 1
ATOM 769 N N . LEU A 1 97 ? 4.534 -7.334 -9.688 1.00 84.00 97 LEU A N 1
ATOM 770 C CA . LEU A 1 97 ? 3.151 -6.943 -9.446 1.00 84.00 97 LEU A CA 1
ATOM 771 C C . LEU A 1 97 ? 2.428 -7.960 -8.544 1.00 84.00 97 LEU A C 1
ATOM 773 O O . LEU A 1 97 ? 1.676 -7.565 -7.654 1.00 84.00 97 LEU A O 1
ATOM 777 N N . ALA A 1 98 ? 2.725 -9.258 -8.673 1.00 88.38 98 ALA A N 1
ATOM 778 C CA . ALA A 1 98 ? 2.251 -10.274 -7.728 1.00 88.38 98 ALA A CA 1
ATOM 779 C C . ALA A 1 98 ? 2.726 -10.019 -6.284 1.00 88.38 98 ALA A C 1
ATOM 781 O O . ALA A 1 98 ? 1.931 -10.082 -5.344 1.00 88.38 98 ALA A O 1
ATOM 782 N N . GLY A 1 99 ? 4.010 -9.694 -6.094 1.00 87.69 99 GLY A N 1
ATOM 783 C CA . GLY A 1 99 ? 4.556 -9.320 -4.785 1.00 87.69 99 GLY A CA 1
ATOM 784 C C . GLY A 1 99 ? 3.873 -8.078 -4.210 1.00 87.69 99 GLY A C 1
ATOM 785 O O . GLY A 1 99 ? 3.569 -8.021 -3.019 1.00 87.69 99 GLY A O 1
ATOM 786 N N . ILE A 1 100 ? 3.540 -7.126 -5.075 1.00 83.12 100 ILE A N 1
ATOM 787 C CA . ILE A 1 100 ? 2.815 -5.909 -4.723 1.00 83.12 100 ILE A CA 1
ATOM 788 C C . ILE A 1 100 ? 1.369 -6.203 -4.300 1.00 83.12 100 ILE A C 1
ATOM 790 O O . ILE A 1 100 ? 0.929 -5.672 -3.285 1.00 83.12 100 ILE A O 1
ATOM 794 N N . TYR A 1 101 ? 0.638 -7.099 -4.969 1.00 86.19 101 TYR A N 1
ATOM 795 C CA . TYR A 1 101 ? -0.694 -7.526 -4.505 1.00 86.19 101 TYR A CA 1
ATOM 796 C C . TYR A 1 101 ? -0.656 -8.306 -3.181 1.00 86.19 101 TYR A C 1
ATOM 798 O O . TYR A 1 101 ? -1.622 -8.260 -2.417 1.00 86.19 101 TYR A O 1
ATOM 806 N N . ARG A 1 102 ? 0.452 -8.995 -2.876 1.00 88.06 102 ARG A N 1
ATOM 807 C CA . ARG A 1 102 ? 0.642 -9.727 -1.612 1.00 88.06 102 ARG A CA 1
ATOM 808 C C . ARG A 1 102 ? 0.942 -8.803 -0.427 1.00 88.06 102 ARG A C 1
ATOM 810 O O . ARG A 1 102 ? 0.502 -9.079 0.691 1.00 88.06 102 ARG A O 1
ATOM 817 N N . TYR A 1 103 ? 1.665 -7.713 -0.670 1.00 86.38 103 TYR A N 1
ATOM 818 C CA . TYR A 1 103 ? 2.153 -6.794 0.360 1.00 86.38 103 TYR A CA 1
ATOM 819 C C . TYR A 1 103 ? 1.068 -6.269 1.327 1.00 86.38 103 TYR A C 1
ATOM 821 O O . TYR A 1 103 ? 1.280 -6.363 2.537 1.00 86.38 103 TYR A O 1
ATOM 829 N N . PRO A 1 104 ? -0.113 -5.781 0.881 1.00 85.44 104 PRO A N 1
ATOM 830 C CA . PRO A 1 104 ? -1.129 -5.250 1.791 1.00 85.44 104 PRO A CA 1
ATOM 831 C C . PRO A 1 104 ? -1.600 -6.252 2.850 1.00 85.44 104 PRO A C 1
ATOM 833 O O . PRO A 1 104 ? -1.889 -5.850 3.975 1.00 85.44 104 PRO A O 1
ATOM 836 N N . GLY A 1 105 ? -1.656 -7.545 2.508 1.00 88.44 105 GLY A N 1
ATOM 837 C CA . GLY A 1 105 ? -1.993 -8.609 3.456 1.00 88.44 105 GLY A CA 1
ATOM 838 C C . GLY A 1 105 ? -0.899 -8.810 4.505 1.00 88.44 105 GLY A C 1
ATOM 839 O O . GLY A 1 105 ? -1.188 -8.803 5.697 1.00 88.44 105 GLY A O 1
ATOM 840 N N . GLN A 1 106 ? 0.366 -8.887 4.075 1.00 89.94 106 GLN A N 1
ATOM 841 C CA . GLN A 1 106 ? 1.518 -9.014 4.982 1.00 89.94 106 GLN A CA 1
ATOM 842 C C . GLN A 1 106 ? 1.615 -7.828 5.949 1.00 89.94 106 GLN A C 1
ATOM 844 O O . GLN A 1 106 ? 1.772 -8.008 7.156 1.00 89.94 106 GLN A O 1
ATOM 849 N N . HIS A 1 107 ? 1.464 -6.616 5.418 1.00 87.31 107 HIS A N 1
ATOM 850 C CA . HIS A 1 107 ? 1.499 -5.383 6.195 1.00 87.31 107 HIS A CA 1
ATOM 851 C C . HIS A 1 107 ? 0.317 -5.292 7.179 1.00 87.31 107 HIS A C 1
ATOM 853 O O . HIS A 1 107 ? 0.485 -4.864 8.323 1.00 87.31 107 HIS A 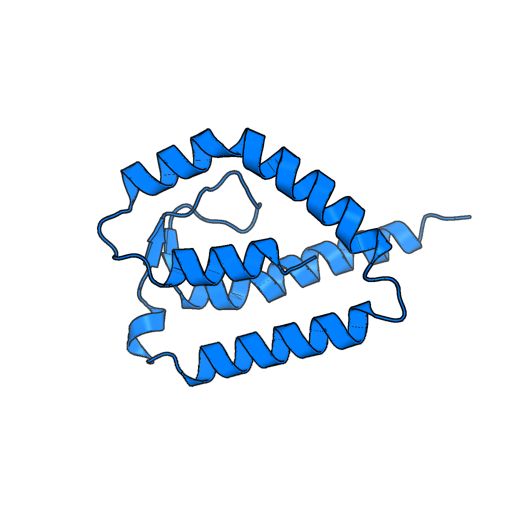O 1
ATOM 859 N N . TYR A 1 108 ? -0.877 -5.753 6.783 1.00 88.19 108 TYR A N 1
ATOM 860 C CA . TYR A 1 108 ? -2.018 -5.873 7.694 1.00 88.19 108 TYR A CA 1
ATOM 861 C C . TYR A 1 108 ? -1.737 -6.858 8.834 1.00 88.19 108 TYR A C 1
ATOM 863 O O . TYR A 1 108 ? -1.951 -6.511 9.995 1.00 88.19 108 TYR A O 1
ATOM 871 N N . ASP A 1 109 ? -1.231 -8.054 8.529 1.00 90.62 109 ASP A N 1
ATOM 872 C CA . ASP A 1 109 ? -0.938 -9.077 9.537 1.00 90.62 109 ASP A CA 1
ATOM 873 C C . ASP A 1 109 ? 0.121 -8.608 10.538 1.00 90.62 109 ASP A C 1
ATOM 875 O O . ASP A 1 109 ? 0.004 -8.872 11.738 1.00 90.62 109 ASP A O 1
ATOM 879 N N . HIS A 1 110 ? 1.129 -7.870 10.070 1.00 88.50 110 HIS A N 1
ATOM 880 C CA . HIS A 1 110 ? 2.129 -7.233 10.926 1.00 88.50 110 HIS A CA 1
ATOM 881 C C . HIS A 1 110 ? 1.491 -6.278 11.935 1.00 88.50 110 HIS A C 1
ATOM 883 O O . HIS A 1 110 ? 1.680 -6.422 13.144 1.00 88.50 110 HIS A O 1
ATOM 889 N N . HIS A 1 111 ? 0.681 -5.333 11.457 1.00 86.94 111 HIS A N 1
ATOM 890 C CA . HIS A 1 111 ? 0.013 -4.373 12.333 1.00 86.94 111 HIS A CA 1
ATOM 891 C C . HIS A 1 111 ? -1.038 -5.021 13.230 1.00 86.94 111 HIS A C 1
ATOM 893 O O . HIS A 1 111 ? -1.168 -4.633 14.390 1.00 86.94 111 HIS A O 1
ATOM 899 N N . ARG A 1 112 ? -1.753 -6.040 12.743 1.00 89.19 112 ARG A N 1
ATOM 900 C CA . ARG A 1 112 ? -2.670 -6.832 13.565 1.00 89.19 112 ARG A CA 1
ATOM 901 C C . ARG A 1 112 ? -1.928 -7.425 14.759 1.00 89.19 112 ARG A C 1
ATOM 903 O O . ARG A 1 112 ? -2.389 -7.253 15.880 1.00 89.19 112 ARG A O 1
ATOM 910 N N . LYS A 1 113 ? -0.762 -8.046 14.543 1.00 89.62 113 LYS A N 1
ATOM 911 C CA . LYS A 1 113 ? 0.074 -8.582 15.631 1.00 89.62 113 LYS A CA 1
ATOM 912 C C . LYS A 1 113 ? 0.500 -7.489 16.614 1.00 89.62 113 LYS A C 1
ATOM 914 O O . LYS A 1 113 ? 0.339 -7.679 17.813 1.00 89.62 113 LYS A O 1
ATOM 919 N N . GLN A 1 114 ? 0.976 -6.339 16.131 1.00 87.62 114 GLN A N 1
ATOM 920 C CA . GLN A 1 114 ? 1.357 -5.213 17.000 1.00 87.62 114 GLN A CA 1
ATOM 921 C C . GLN A 1 114 ? 0.192 -4.730 17.877 1.00 87.62 114 GLN A C 1
ATOM 923 O O . GLN A 1 114 ? 0.366 -4.503 19.072 1.00 87.62 114 GLN A O 1
ATOM 928 N N . LEU A 1 115 ? -1.004 -4.598 17.299 1.00 85.12 115 LEU A N 1
ATOM 929 C CA . LEU A 1 115 ? -2.190 -4.124 18.011 1.00 85.12 115 LEU A CA 1
ATOM 930 C C . LEU A 1 115 ? -2.735 -5.163 18.998 1.00 85.12 115 LEU A C 1
ATOM 932 O O . LEU A 1 115 ? -3.156 -4.787 20.086 1.00 85.12 115 LEU A O 1
ATOM 936 N N . THR A 1 116 ? -2.692 -6.453 18.656 1.00 84.56 116 THR A N 1
ATOM 937 C CA . THR A 1 116 ? -3.111 -7.537 19.560 1.00 84.56 116 THR A CA 1
ATOM 938 C C . THR A 1 116 ? -2.151 -7.708 20.740 1.00 84.56 116 THR A C 1
ATOM 940 O O . THR A 1 116 ? -2.597 -7.954 21.855 1.00 84.56 116 THR A O 1
ATOM 943 N N . LEU A 1 117 ? -0.841 -7.542 20.533 1.00 69.12 117 LEU A N 1
ATOM 944 C CA . LEU A 1 117 ? 0.149 -7.635 21.613 1.00 69.12 117 LEU A CA 1
ATOM 945 C C . LEU A 1 117 ? 0.112 -6.414 22.542 1.00 69.12 117 LEU A C 1
ATOM 947 O O . LEU A 1 117 ? 0.222 -6.567 23.755 1.00 69.12 117 LEU A O 1
ATOM 951 N N . ASN A 1 118 ? -0.103 -5.213 21.996 1.00 61.00 118 ASN A N 1
ATOM 952 C CA . ASN A 1 118 ? -0.242 -4.004 22.810 1.00 61.00 118 ASN A CA 1
ATOM 953 C C . ASN A 1 118 ? -1.553 -3.980 23.612 1.00 61.00 118 ASN A C 1
ATOM 955 O O . ASN A 1 118 ? -1.563 -3.424 24.702 1.00 61.00 118 ASN A O 1
ATOM 959 N N . SER A 1 119 ? -2.630 -4.622 23.139 1.00 57.66 119 SER A N 1
ATOM 960 C CA . SER A 1 119 ? -3.892 -4.709 23.896 1.00 57.66 119 SER A CA 1
ATOM 961 C C . SER A 1 119 ? -3.838 -5.610 25.136 1.00 57.66 119 SER A C 1
ATOM 963 O O . SER A 1 119 ? -4.766 -5.587 25.932 1.00 57.66 119 SER A O 1
ATOM 965 N N . VAL A 1 120 ? -2.779 -6.412 25.308 1.00 55.84 120 VAL A N 1
ATOM 966 C CA . VAL A 1 120 ? -2.579 -7.267 26.497 1.00 55.84 120 VAL A CA 1
ATOM 967 C C . VAL A 1 120 ? -1.831 -6.517 27.613 1.00 55.84 120 VAL A C 1
ATOM 969 O O . VAL A 1 120 ? -1.706 -7.025 28.723 1.00 55.84 120 VAL A O 1
ATOM 972 N N . ARG A 1 121 ? -1.326 -5.304 27.348 1.00 50.06 121 ARG A N 1
ATOM 973 C CA . ARG A 1 121 ? -0.426 -4.567 28.250 1.00 50.06 121 ARG A CA 1
ATOM 974 C C . ARG A 1 121 ? -1.054 -3.363 28.964 1.00 50.06 121 ARG A C 1
ATOM 976 O O . ARG A 1 121 ? -0.303 -2.517 29.439 1.00 50.06 121 ARG A O 1
ATOM 983 N N . ASP A 1 122 ? -2.378 -3.333 29.084 1.00 40.25 122 ASP A N 1
ATOM 984 C CA . ASP A 1 122 ? -3.106 -2.388 29.940 1.00 40.25 122 ASP A CA 1
ATOM 985 C C . ASP A 1 122 ? -3.637 -3.132 31.190 1.00 40.25 122 ASP A C 1
ATOM 987 O O . ASP A 1 122 ? -4.543 -3.957 31.041 1.00 40.25 122 ASP A O 1
ATOM 991 N N . PRO A 1 123 ? -3.071 -2.918 32.398 1.00 41.94 123 PRO A N 1
ATOM 992 C CA . PRO A 1 123 ? -3.750 -3.204 33.664 1.00 41.94 123 PRO A CA 1
ATOM 993 C C . PRO A 1 123 ? -4.821 -2.155 34.002 1.00 41.94 123 PRO A C 1
ATOM 995 O O . PRO A 1 123 ? -4.638 -0.968 33.643 1.00 41.94 123 PRO A O 1
#

Radius of gyration: 15.88 Å; chains: 1; bounding box: 35×27×52 Å

Secondary structure (DSSP, 8-state):
--HHHHHHHHHHHTS-GGGHHHHHHHHHHTHHHHHHHHHHHHHHHHHHS-HHHHHHHHHHHHHHHHHHHTTS-GGGGG-EEE--TTS-TT--SEEEHHHHHHHHHHHHHHHHHHHHHHTTS--

Foldseek 3Di:
DCVVVVVVLVVFLPDDQPCAPVVQVVVLVCQVVLVVCVVVVVVVCCVVCDPVNVVVVVVVVVVVLVVVVVPDDPVQQQDKHAHHCPNDVLHDRIDGNVSSSCVVVVVVVVVVVVVVVVVVPDD

Sequence (123 aa):
MLTPGLILLRLFGHLPAGAGRANSSLLNASTRPFDVLNFYGSRLAARVFNRRRMGAKMDRVIASLQRSLSREAAADFARAMRYPSRWDPYFHEYMTLAGIYRYPGQHYDHHRKQLTLNSVRDP

pLDDT: mean 76.38, std 13.72, range [40.25, 91.88]